Protein AF-A0A968JV65-F1 (afdb_monomer_lite)

Secondary structure (DSSP, 8-state):
-----SSEEEEEEESTTS-EEEEEEEESS-----TTS-SSTTS-SSSEEEEEE-----SS-S---------

pLDDT: mean 88.19, std 11.18, range [44.38, 97.06]

Sequence (71 aa):
MCRQKKGLTASYFEGEEFEKYILKREDHVINFDWGTGTPITNVPYDYFSIRWEGEIQTLEEGEYTFTTLDR

Structure (mmCIF, N/CA/C/O backbone):
data_AF-A0A968JV65-F1
#
_entry.id   AF-A0A968JV65-F1
#
loop_
_atom_site.group_PDB
_atom_site.id
_atom_site.type_symbol
_atom_site.label_atom_id
_atom_site.label_alt_id
_atom_site.label_comp_id
_atom_site.label_asym_id
_atom_site.label_entity_id
_atom_site.label_seq_id
_atom_site.pdbx_PDB_ins_code
_atom_site.Cartn_x
_atom_site.Cartn_y
_atom_site.Cartn_z
_atom_site.occupancy
_atom_site.B_iso_or_equiv
_atom_site.auth_seq_id
_atom_site.auth_comp_id
_atom_site.auth_asym_id
_atom_site.auth_atom_id
_atom_site.pdbx_PDB_model_num
ATOM 1 N N . MET A 1 1 ? -14.171 19.182 13.421 1.00 44.38 1 MET A N 1
ATOM 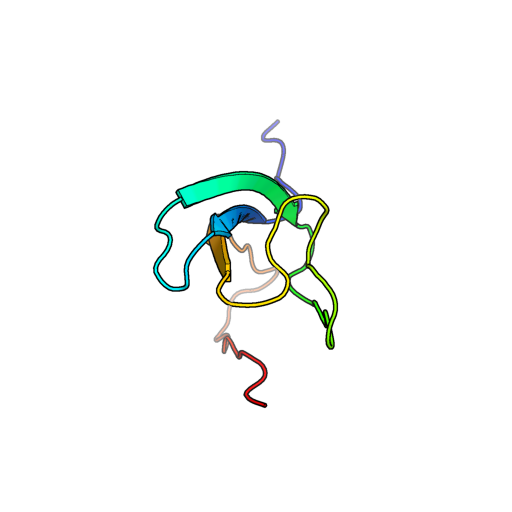2 C CA . MET A 1 1 ? -14.752 17.954 12.836 1.00 44.38 1 MET A CA 1
ATOM 3 C C . MET A 1 1 ? -13.608 17.192 12.187 1.00 44.38 1 MET A C 1
ATOM 5 O O . MET A 1 1 ? -13.051 17.705 11.225 1.00 44.38 1 MET A O 1
ATOM 9 N N . CYS A 1 2 ? -13.165 16.067 12.757 1.00 53.25 2 CYS A N 1
ATOM 10 C CA . CYS A 1 2 ? -12.073 15.295 12.160 1.00 53.25 2 CYS A CA 1
ATOM 11 C C . CYS A 1 2 ? -12.651 14.485 10.995 1.00 53.25 2 CYS A C 1
ATOM 13 O O . CYS A 1 2 ? -13.577 13.699 11.181 1.00 53.25 2 CYS A O 1
ATOM 15 N N . ARG A 1 3 ? -12.182 14.746 9.777 1.00 57.59 3 ARG A N 1
ATOM 16 C CA . ARG A 1 3 ? -12.634 14.056 8.569 1.00 57.59 3 ARG A CA 1
ATOM 17 C C . ARG A 1 3 ? -12.040 12.649 8.600 1.00 57.59 3 ARG A C 1
ATOM 19 O O . ARG A 1 3 ? -10.881 12.474 8.246 1.00 57.59 3 ARG A O 1
ATOM 26 N N . GLN A 1 4 ? -12.814 11.676 9.070 1.00 58.69 4 GLN A N 1
ATOM 27 C CA . GLN A 1 4 ? -12.411 10.271 9.085 1.00 58.69 4 GLN A CA 1
ATOM 28 C C . GLN A 1 4 ? -12.147 9.845 7.635 1.00 58.69 4 GLN A C 1
ATOM 30 O O . GLN A 1 4 ? -13.045 9.902 6.787 1.00 58.69 4 GLN A O 1
ATOM 35 N N . LYS A 1 5 ? -10.892 9.528 7.310 1.00 63.50 5 LYS A N 1
ATOM 36 C CA . LYS A 1 5 ? -10.543 9.031 5.980 1.00 63.50 5 LYS A CA 1
ATOM 37 C C . LYS A 1 5 ? -11.169 7.650 5.815 1.00 63.50 5 LYS A C 1
ATOM 39 O O . LYS A 1 5 ? -10.959 6.770 6.641 1.00 63.50 5 LYS A O 1
ATOM 44 N N . LYS A 1 6 ? -11.965 7.473 4.761 1.00 76.06 6 LYS A N 1
ATOM 45 C CA . LYS A 1 6 ? -12.597 6.191 4.436 1.00 76.06 6 LYS A CA 1
ATOM 46 C C . LYS A 1 6 ? -11.640 5.370 3.579 1.00 76.06 6 LYS A C 1
ATOM 48 O O . LYS A 1 6 ? -11.852 5.267 2.381 1.00 76.06 6 LYS A O 1
ATOM 53 N N . GLY A 1 7 ? -10.563 4.860 4.167 1.00 88.75 7 GLY A N 1
ATOM 54 C CA . GLY A 1 7 ? -9.618 4.011 3.446 1.00 88.75 7 GLY A CA 1
ATOM 55 C C . GLY A 1 7 ? -8.168 4.183 3.864 1.00 88.75 7 GLY A C 1
ATOM 56 O O . GLY A 1 7 ? -7.829 5.022 4.699 1.00 88.75 7 GLY A O 1
ATOM 57 N N . LEU A 1 8 ? -7.321 3.384 3.228 1.00 94.31 8 LEU A N 1
ATOM 58 C CA . LEU A 1 8 ? -5.878 3.383 3.406 1.00 94.31 8 LEU A CA 1
ATOM 59 C C . LEU A 1 8 ? -5.214 4.088 2.225 1.00 94.31 8 LEU A C 1
ATOM 61 O O . LEU A 1 8 ? -5.695 4.049 1.092 1.00 94.31 8 LEU A O 1
ATOM 65 N N . THR A 1 9 ? -4.096 4.756 2.487 1.00 96.12 9 THR A N 1
ATOM 66 C CA . THR A 1 9 ? -3.285 5.353 1.425 1.00 96.12 9 THR A CA 1
ATOM 67 C C . THR A 1 9 ? -2.411 4.261 0.825 1.00 96.12 9 THR A C 1
ATOM 69 O O . THR A 1 9 ? -1.543 3.729 1.506 1.00 96.12 9 THR A O 1
ATOM 72 N N . ALA A 1 10 ? -2.642 3.930 -0.439 1.00 96.19 10 ALA A N 1
ATOM 73 C CA . ALA A 1 10 ? -1.880 2.955 -1.201 1.00 96.19 10 ALA A CA 1
ATOM 74 C C . ALA A 1 10 ? -0.802 3.661 -2.027 1.00 96.19 10 ALA A C 1
ATOM 76 O O . ALA A 1 10 ? -1.124 4.504 -2.865 1.00 96.19 10 ALA A O 1
ATOM 77 N N . SER A 1 11 ? 0.463 3.317 -1.809 1.00 97.06 11 SER A N 1
ATOM 78 C CA . SER A 1 11 ? 1.590 3.743 -2.645 1.00 97.06 11 SER A CA 1
ATOM 79 C C . SER A 1 11 ? 2.011 2.590 -3.549 1.00 97.06 11 SER A C 1
ATOM 81 O O . SER A 1 11 ? 2.228 1.487 -3.058 1.00 97.06 11 SER A O 1
ATOM 83 N N . TYR A 1 12 ? 2.109 2.849 -4.850 1.00 96.12 12 TYR A N 1
ATOM 84 C CA . TYR A 1 12 ? 2.430 1.874 -5.892 1.00 96.12 12 TYR A CA 1
ATOM 85 C C . TYR A 1 12 ? 3.871 2.064 -6.351 1.00 96.12 12 TYR A C 1
ATOM 87 O O . TYR A 1 12 ? 4.298 3.201 -6.587 1.00 96.12 12 TYR A O 1
ATOM 95 N N . PHE A 1 13 ? 4.592 0.958 -6.509 1.00 96.31 13 PHE A N 1
ATOM 96 C CA . PHE A 1 13 ? 6.006 0.941 -6.854 1.00 96.31 13 PHE A CA 1
ATOM 97 C C . PHE A 1 13 ? 6.278 -0.015 -8.017 1.00 96.31 13 PHE A C 1
ATOM 99 O O . PHE A 1 13 ? 5.630 -1.048 -8.153 1.00 96.31 13 PHE A O 1
ATOM 106 N N . GLU A 1 14 ? 7.248 0.346 -8.848 1.00 94.75 14 GLU A N 1
ATOM 107 C CA . GLU A 1 14 ? 7.954 -0.573 -9.741 1.00 94.75 14 GLU 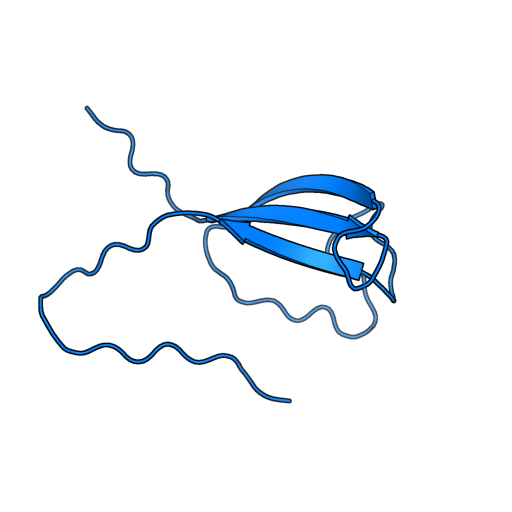A CA 1
ATOM 108 C C . GLU A 1 14 ? 9.063 -1.262 -8.928 1.00 94.75 14 GLU A C 1
ATOM 110 O O . GLU A 1 14 ? 9.746 -0.594 -8.142 1.00 94.75 14 GLU A O 1
ATOM 115 N N . GLY A 1 15 ? 9.209 -2.578 -9.104 1.00 94.06 15 GLY A N 1
ATOM 116 C CA . GLY A 1 15 ? 10.048 -3.453 -8.282 1.00 94.06 15 GLY A CA 1
ATOM 117 C C . GLY A 1 15 ? 9.254 -4.165 -7.182 1.00 94.06 15 GLY A C 1
ATOM 118 O O . GLY A 1 15 ? 8.190 -3.707 -6.767 1.00 94.06 15 GLY A O 1
ATOM 119 N N . GLU A 1 16 ? 9.772 -5.292 -6.696 1.00 93.44 16 GLU A N 1
ATOM 120 C CA . GLU A 1 16 ? 9.117 -6.102 -5.652 1.00 93.44 16 GLU A CA 1
ATOM 121 C C . GLU A 1 16 ? 9.379 -5.549 -4.238 1.00 93.44 16 GLU A C 1
ATOM 123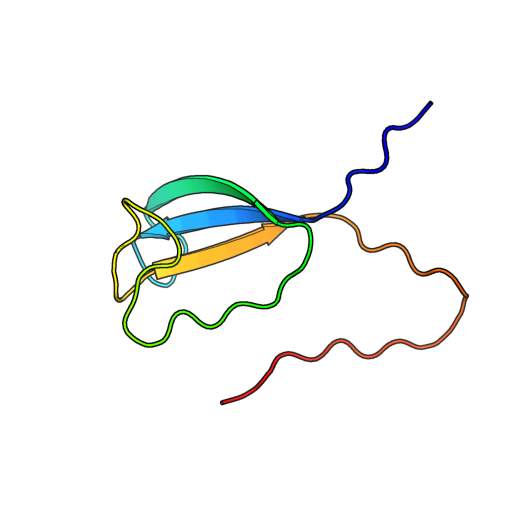 O O . GLU A 1 16 ? 8.591 -5.770 -3.323 1.00 93.44 16 GLU A O 1
ATOM 128 N N . GLU A 1 17 ? 10.425 -4.734 -4.076 1.00 95.50 17 GLU A N 1
ATOM 129 C CA . GLU A 1 17 ? 10.910 -4.230 -2.781 1.00 95.50 17 GLU A CA 1
ATOM 130 C C . GLU A 1 17 ? 10.784 -2.697 -2.650 1.00 95.50 17 GLU A C 1
ATOM 132 O O . GLU A 1 17 ? 11.629 -2.017 -2.067 1.00 95.50 17 GLU A O 1
ATOM 137 N N . PHE A 1 18 ? 9.706 -2.125 -3.201 1.00 95.88 18 PHE A N 1
ATOM 138 C CA . PHE A 1 18 ? 9.365 -0.691 -3.104 1.00 95.88 18 PHE A CA 1
ATOM 139 C C . PHE A 1 18 ? 10.409 0.256 -3.728 1.00 95.88 18 PHE A C 1
ATOM 141 O O . PHE A 1 18 ? 10.612 1.379 -3.261 1.00 95.88 18 PHE A O 1
ATOM 148 N N . GLU A 1 19 ? 11.073 -0.187 -4.793 1.00 95.62 19 GLU A N 1
ATOM 149 C CA . GLU A 1 19 ? 12.260 0.468 -5.350 1.00 95.62 19 GLU A CA 1
ATOM 150 C C . GLU A 1 19 ? 11.955 1.834 -5.973 1.00 95.62 19 GLU A C 1
ATOM 152 O O . GLU A 1 19 ? 12.591 2.841 -5.648 1.00 95.62 19 GLU A O 1
ATOM 157 N N . LYS A 1 20 ? 10.971 1.886 -6.878 1.00 95.94 20 LYS A N 1
ATOM 158 C CA . LYS A 1 20 ? 10.650 3.100 -7.630 1.00 95.94 20 LYS A CA 1
ATOM 159 C C . LYS A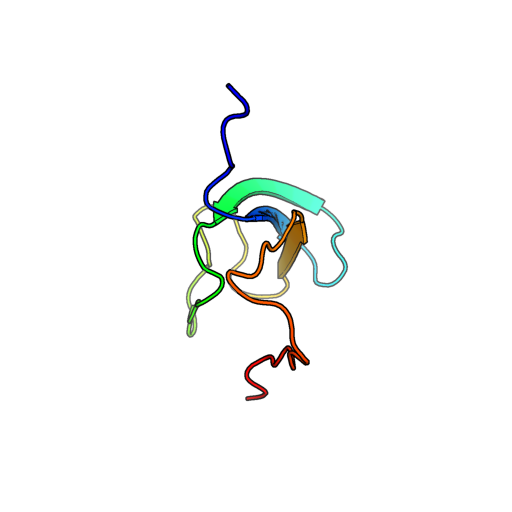 1 20 ? 9.189 3.468 -7.473 1.00 95.94 20 LYS A C 1
ATOM 161 O O . LYS A 1 20 ? 8.302 2.841 -8.037 1.00 95.94 20 LYS A O 1
ATOM 166 N N . TYR A 1 21 ? 8.943 4.546 -6.738 1.00 96.50 21 TYR A N 1
ATOM 167 C CA . TYR A 1 21 ? 7.606 5.101 -6.568 1.00 96.50 21 TYR A CA 1
ATOM 168 C C . TYR A 1 21 ? 6.988 5.520 -7.911 1.00 96.50 21 TYR A C 1
ATOM 170 O O . TYR A 1 21 ? 7.614 6.232 -8.700 1.00 96.50 21 TYR A O 1
ATOM 178 N N . ILE A 1 22 ? 5.732 5.126 -8.127 1.00 95.44 22 ILE A N 1
ATOM 179 C CA . ILE A 1 22 ? 4.942 5.472 -9.312 1.00 95.44 22 ILE A CA 1
ATOM 180 C C . ILE A 1 22 ? 3.870 6.492 -8.936 1.00 95.44 22 ILE A C 1
ATOM 182 O O . ILE A 1 22 ? 3.860 7.617 -9.436 1.00 95.44 22 ILE A O 1
ATOM 186 N N . LEU A 1 23 ? 2.939 6.098 -8.064 1.00 94.94 23 LEU A N 1
ATOM 187 C CA . LEU A 1 23 ? 1.800 6.926 -7.677 1.00 94.94 23 LEU A CA 1
ATOM 188 C C . LEU A 1 23 ? 1.238 6.524 -6.318 1.00 94.94 23 LEU A C 1
ATOM 190 O O . LEU A 1 23 ? 1.570 5.477 -5.766 1.00 94.94 23 LEU A O 1
ATOM 194 N N . LYS A 1 24 ? 0.321 7.349 -5.814 1.00 95.31 24 LYS A N 1
ATOM 195 C CA . LYS A 1 24 ? -0.477 7.057 -4.626 1.00 95.31 24 LYS A CA 1
ATOM 196 C C . LYS A 1 24 ? -1.968 7.198 -4.908 1.00 95.31 24 LYS A C 1
ATOM 198 O O . LYS A 1 24 ? -2.369 8.082 -5.667 1.00 95.31 24 LYS A O 1
ATOM 203 N N . ARG A 1 25 ? -2.779 6.362 -4.262 1.00 92.81 25 ARG A N 1
ATOM 204 C CA . ARG A 1 25 ? -4.248 6.358 -4.326 1.00 92.81 25 ARG A CA 1
ATOM 205 C C . ARG A 1 25 ? -4.832 6.141 -2.930 1.00 92.81 25 ARG A C 1
ATOM 207 O O . ARG A 1 25 ? -4.169 5.578 -2.068 1.00 92.81 25 ARG A O 1
ATOM 214 N N . GLU A 1 26 ? -6.059 6.594 -2.692 1.00 93.62 26 GLU A N 1
ATOM 215 C CA . GLU A 1 26 ? -6.820 6.196 -1.501 1.00 93.62 26 GLU A CA 1
ATOM 216 C C . GLU A 1 26 ? -7.676 4.968 -1.845 1.00 93.62 26 GLU A C 1
ATOM 218 O O . GLU A 1 26 ? -8.541 5.040 -2.718 1.00 93.62 26 GLU A O 1
ATOM 223 N N . ASP A 1 27 ? -7.418 3.844 -1.173 1.00 93.06 27 ASP A N 1
ATOM 224 C CA . ASP A 1 27 ? -8.146 2.586 -1.336 1.00 93.06 27 ASP A CA 1
ATOM 225 C C . ASP A 1 27 ? -9.099 2.393 -0.154 1.00 93.06 27 ASP A C 1
ATOM 227 O O . ASP A 1 27 ? -8.681 2.227 0.992 1.00 93.06 27 ASP A O 1
ATOM 231 N N . HIS A 1 28 ? -10.405 2.428 -0.425 1.00 90.88 28 HIS A N 1
ATOM 232 C CA . HIS A 1 28 ? -11.436 2.320 0.614 1.00 90.88 28 HIS A CA 1
ATOM 233 C C . HIS A 1 28 ? -11.545 0.900 1.194 1.00 90.88 28 HIS A C 1
ATOM 235 O O . HIS A 1 28 ? -12.003 0.730 2.322 1.00 90.88 28 HIS A O 1
ATOM 241 N N . VAL A 1 29 ? -11.143 -0.108 0.414 1.00 90.38 29 VAL A N 1
ATOM 242 C CA . VAL A 1 29 ? -11.131 -1.533 0.764 1.00 90.38 29 VAL A CA 1
ATOM 243 C C . VAL A 1 29 ? -9.889 -2.160 0.127 1.00 90.38 29 VAL A C 1
ATOM 245 O O . VAL A 1 29 ? -9.589 -1.862 -1.030 1.00 90.38 29 VAL A O 1
ATOM 248 N N . ILE A 1 30 ? -9.191 -3.043 0.850 1.00 91.75 30 ILE A N 1
ATOM 249 C CA . ILE A 1 30 ? -8.155 -3.912 0.272 1.00 91.75 30 ILE A CA 1
ATOM 250 C C . ILE A 1 30 ? -8.835 -5.209 -0.176 1.00 91.75 30 ILE A C 1
ATOM 252 O O . ILE A 1 30 ? -9.033 -6.123 0.619 1.00 91.75 30 ILE A O 1
ATOM 256 N N . ASN A 1 31 ? -9.254 -5.260 -1.439 1.00 91.69 31 ASN A N 1
ATOM 257 C CA . ASN A 1 31 ? -9.825 -6.455 -2.060 1.00 91.69 31 ASN A CA 1
ATOM 258 C C . ASN A 1 31 ? -9.607 -6.383 -3.574 1.00 91.69 31 ASN A C 1
ATOM 260 O O . ASN A 1 31 ? -10.434 -5.827 -4.299 1.00 91.69 31 ASN A O 1
ATOM 264 N N . PHE A 1 32 ? -8.461 -6.879 -4.032 1.00 90.12 32 PHE A N 1
ATOM 265 C CA . PHE A 1 32 ? -8.050 -6.768 -5.425 1.00 90.12 32 PHE A CA 1
ATOM 266 C C . PHE A 1 32 ? -7.699 -8.134 -6.008 1.00 90.12 32 PHE A C 1
ATOM 268 O O . PHE A 1 32 ? -6.986 -8.917 -5.387 1.00 90.12 32 PHE A O 1
ATOM 275 N N . ASP A 1 33 ? -8.164 -8.374 -7.233 1.00 89.56 33 ASP A N 1
ATOM 276 C CA . ASP A 1 33 ? -7.715 -9.470 -8.083 1.00 89.56 33 ASP A CA 1
ATOM 277 C C . ASP A 1 33 ? -7.349 -8.906 -9.456 1.00 89.56 33 ASP A C 1
ATOM 279 O O . ASP A 1 33 ? -8.218 -8.502 -10.231 1.00 89.56 33 ASP A O 1
ATOM 283 N N . TRP A 1 34 ? -6.049 -8.821 -9.728 1.00 88.19 34 TRP A N 1
ATOM 284 C CA . TRP A 1 34 ? -5.542 -8.273 -10.985 1.00 88.19 34 TRP A CA 1
ATOM 285 C C . TRP A 1 34 ? -5.377 -9.332 -12.076 1.00 88.19 34 TRP A C 1
ATOM 287 O O . TRP A 1 34 ? -5.199 -8.960 -13.232 1.00 88.19 34 TRP A O 1
ATOM 297 N N . GLY A 1 35 ? -5.477 -10.630 -11.761 1.00 85.19 35 GLY A N 1
ATOM 298 C CA . GLY A 1 35 ? -5.218 -11.703 -12.725 1.00 85.19 35 GLY A CA 1
ATOM 299 C C . GLY A 1 35 ? -3.861 -11.533 -13.419 1.00 85.19 35 GLY A C 1
ATOM 300 O O . GLY A 1 35 ? -2.832 -11.481 -12.758 1.00 85.19 35 GLY A O 1
ATOM 301 N N . THR A 1 36 ? -3.872 -11.418 -14.750 1.00 80.81 36 THR A N 1
ATOM 302 C CA . THR A 1 36 ? -2.694 -11.108 -15.590 1.00 80.81 36 THR A CA 1
ATOM 303 C C . THR A 1 36 ? -2.611 -9.625 -15.986 1.00 80.81 36 THR A C 1
ATOM 305 O O . THR A 1 36 ? -1.947 -9.269 -16.957 1.00 80.81 36 THR A O 1
ATOM 308 N N . GLY A 1 37 ? -3.405 -8.773 -15.341 1.00 81.62 37 GLY A N 1
ATOM 309 C CA . GLY A 1 37 ? -3.506 -7.340 -15.589 1.00 81.62 37 GLY A CA 1
ATOM 310 C C . GLY A 1 37 ? -2.635 -6.515 -14.644 1.00 81.62 37 GLY A C 1
ATOM 311 O O . GLY A 1 37 ? -1.914 -7.044 -13.808 1.00 81.62 37 GLY A O 1
ATOM 312 N N . THR A 1 38 ? -2.727 -5.192 -14.770 1.00 82.62 38 THR A N 1
ATOM 313 C CA . THR A 1 38 ? -2.034 -4.242 -13.889 1.00 82.62 38 THR A CA 1
ATOM 314 C C . THR A 1 38 ? -3.021 -3.588 -12.917 1.00 82.62 38 THR A C 1
ATOM 316 O O . THR A 1 38 ? -4.170 -3.332 -13.299 1.00 82.62 38 THR A O 1
ATOM 319 N N . PRO A 1 39 ? -2.612 -3.268 -11.675 1.00 79.38 39 PRO A N 1
ATOM 320 C CA . PRO A 1 39 ? -3.456 -2.533 -10.738 1.00 79.38 39 PRO A CA 1
ATOM 321 C C . PRO A 1 39 ? -3.938 -1.174 -11.242 1.00 79.38 39 PRO A C 1
ATOM 323 O O . PRO A 1 39 ? -5.015 -0.716 -10.843 1.00 79.38 39 PRO A O 1
ATOM 326 N N . ILE A 1 40 ? -3.133 -0.510 -12.074 1.00 82.94 40 ILE A N 1
ATOM 327 C CA . ILE A 1 40 ? -3.428 0.801 -12.649 1.00 82.94 40 ILE A CA 1
ATOM 328 C C . ILE A 1 40 ? -2.460 1.104 -13.798 1.00 82.94 40 ILE A C 1
ATOM 330 O O . ILE A 1 40 ? -1.333 0.616 -13.837 1.00 82.94 40 ILE A O 1
ATOM 334 N N . THR A 1 41 ? -2.877 1.968 -14.723 1.00 81.19 41 THR A N 1
ATOM 335 C CA . THR A 1 41 ? -2.014 2.502 -15.782 1.00 81.19 41 THR A CA 1
ATOM 336 C C . THR A 1 41 ? -0.684 3.010 -15.212 1.00 81.19 41 THR A C 1
ATOM 338 O O . THR A 1 41 ? -0.676 3.752 -14.230 1.00 81.19 41 THR A O 1
ATOM 341 N N . ASN A 1 42 ? 0.424 2.658 -15.872 1.00 83.38 42 ASN A N 1
ATOM 342 C CA . ASN A 1 42 ? 1.817 2.970 -15.507 1.00 83.38 42 ASN A CA 1
ATOM 343 C C . ASN A 1 42 ? 2.441 2.112 -14.398 1.00 83.38 42 ASN A C 1
ATOM 345 O O . ASN A 1 42 ? 3.622 2.302 -14.119 1.00 83.38 42 ASN A O 1
ATOM 349 N N . VAL A 1 43 ? 1.707 1.164 -13.806 1.00 88.38 43 VAL A N 1
ATOM 350 C CA . VAL A 1 43 ? 2.317 0.090 -13.010 1.00 88.38 43 VAL A CA 1
ATOM 351 C C . VAL A 1 43 ? 2.609 -1.097 -13.933 1.00 88.38 43 VAL A C 1
ATOM 353 O O . VAL A 1 43 ? 1.736 -1.449 -14.737 1.00 88.38 43 VAL A O 1
ATOM 356 N N . PRO A 1 44 ? 3.815 -1.691 -13.877 1.00 86.25 44 PRO A N 1
ATOM 357 C CA . PRO A 1 44 ? 4.130 -2.918 -14.604 1.00 86.25 44 PRO A CA 1
ATOM 358 C C . PRO A 1 44 ? 3.108 -4.038 -14.360 1.00 86.25 44 PRO A C 1
ATOM 360 O O . PRO A 1 44 ? 2.433 -4.062 -13.333 1.00 86.25 44 PRO A O 1
ATOM 363 N N . TYR A 1 45 ? 2.990 -4.964 -15.315 1.00 86.12 45 TYR A N 1
ATOM 364 C CA . TYR A 1 45 ? 2.151 -6.160 -15.151 1.00 86.12 45 TYR A CA 1
ATOM 365 C C . TYR A 1 45 ? 2.733 -7.117 -14.104 1.00 86.12 45 TYR A C 1
ATOM 367 O O . TYR A 1 45 ? 1.997 -7.630 -13.270 1.00 86.12 45 TYR A O 1
ATOM 375 N N . ASP A 1 46 ? 4.055 -7.282 -14.125 1.00 87.69 46 ASP A N 1
ATOM 376 C CA . ASP A 1 46 ? 4.822 -8.117 -13.203 1.00 87.69 46 ASP A CA 1
ATOM 377 C C . ASP A 1 46 ? 5.820 -7.258 -12.419 1.00 87.69 46 ASP A C 1
ATOM 379 O O . ASP A 1 46 ? 6.150 -6.149 -12.844 1.00 87.69 46 ASP A O 1
ATOM 383 N N . TYR A 1 47 ? 6.349 -7.790 -11.314 1.00 91.81 47 TYR A N 1
ATOM 384 C CA . TYR A 1 47 ? 7.406 -7.154 -10.514 1.00 91.81 47 TYR A CA 1
ATOM 385 C C . TYR A 1 47 ? 7.033 -5.750 -10.017 1.00 91.81 47 TYR A C 1
ATOM 387 O O . TYR A 1 47 ? 7.750 -4.768 -10.231 1.00 91.81 47 TYR A O 1
ATOM 395 N N . PHE A 1 48 ? 5.881 -5.648 -9.360 1.00 93.88 48 PHE A N 1
ATOM 396 C CA . PHE A 1 48 ? 5.448 -4.435 -8.676 1.00 93.88 48 PHE A CA 1
ATOM 397 C C . PHE A 1 48 ? 5.164 -4.729 -7.207 1.00 93.88 48 PHE A C 1
ATOM 399 O O . PHE A 1 48 ? 4.872 -5.864 -6.825 1.00 93.88 48 PHE A O 1
ATOM 406 N N . SER A 1 49 ? 5.165 -3.682 -6.389 1.00 95.00 49 SER A N 1
ATOM 407 C CA . SER A 1 49 ? 4.747 -3.771 -4.997 1.00 95.00 49 SER A CA 1
ATOM 408 C C . SER A 1 49 ? 3.859 -2.599 -4.600 1.00 95.00 49 SER A C 1
ATOM 410 O O . SER A 1 49 ? 3.844 -1.535 -5.230 1.00 95.00 49 SER A O 1
ATOM 412 N N . ILE A 1 50 ? 3.042 -2.816 -3.568 1.00 95.88 50 ILE A N 1
ATOM 413 C CA . ILE A 1 50 ? 2.098 -1.820 -3.059 1.00 95.88 50 ILE A CA 1
ATOM 414 C C . ILE A 1 50 ? 2.222 -1.757 -1.541 1.00 95.88 50 ILE A C 1
ATOM 416 O O . ILE A 1 50 ? 2.250 -2.786 -0.867 1.00 95.88 50 ILE A O 1
ATOM 420 N N . ARG A 1 51 ? 2.268 -0.540 -0.995 1.00 96.81 51 ARG A N 1
ATOM 421 C CA . ARG A 1 51 ? 2.256 -0.284 0.449 1.00 96.81 51 ARG A CA 1
ATOM 422 C C . ARG A 1 51 ? 0.978 0.448 0.839 1.00 96.81 51 ARG A C 1
ATOM 424 O O . ARG A 1 51 ? 0.787 1.592 0.426 1.00 96.81 51 ARG A O 1
ATOM 431 N N . TRP A 1 52 ? 0.125 -0.193 1.637 1.00 96.12 52 TRP A N 1
ATOM 432 C CA . TRP A 1 52 ? -1.054 0.437 2.238 1.00 96.12 52 TRP A CA 1
ATOM 433 C C . TRP A 1 52 ? -0.725 0.957 3.641 1.00 96.12 52 TRP A C 1
ATOM 435 O O . TRP A 1 52 ? -0.271 0.202 4.495 1.00 96.12 52 TRP A O 1
ATOM 445 N N . GLU A 1 53 ? -0.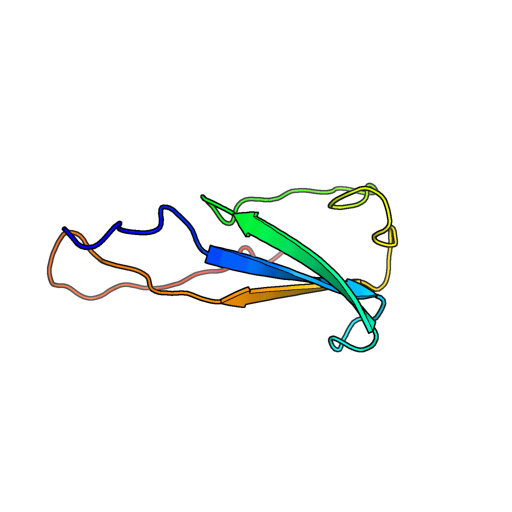969 2.245 3.882 1.00 96.00 53 GLU A N 1
ATOM 446 C CA . GLU A 1 53 ? -0.702 2.927 5.155 1.00 96.00 53 GLU A CA 1
ATOM 447 C C . GLU A 1 53 ? -1.954 3.664 5.648 1.00 96.00 53 GLU A C 1
ATOM 449 O O . GLU A 1 53 ? -2.633 4.359 4.882 1.00 96.00 53 GLU A O 1
ATOM 454 N N . GLY A 1 54 ? -2.257 3.543 6.940 1.00 92.75 54 GLY A N 1
ATOM 455 C CA . GLY A 1 54 ? -3.367 4.250 7.569 1.00 92.75 54 GLY A CA 1
ATOM 456 C C . GLY A 1 54 ? -3.772 3.650 8.910 1.00 92.75 54 GLY A C 1
ATOM 457 O O . GLY A 1 54 ? -3.011 2.914 9.532 1.00 92.75 54 GLY A O 1
ATOM 458 N N . GLU A 1 55 ? -4.985 3.984 9.337 1.00 91.19 55 GLU A N 1
ATOM 459 C CA . GLU A 1 55 ? -5.557 3.562 10.613 1.00 91.19 55 GLU A CA 1
ATOM 460 C C . GLU A 1 55 ? -6.811 2.722 10.363 1.00 91.19 55 GLU A C 1
ATOM 462 O O . GLU A 1 55 ? -7.617 3.033 9.482 1.00 91.19 55 GLU A O 1
ATOM 467 N N . ILE A 1 56 ? -6.981 1.662 11.152 1.00 89.75 56 ILE A N 1
ATOM 468 C CA . ILE A 1 56 ? -8.190 0.838 11.164 1.00 89.75 56 ILE A CA 1
ATOM 469 C C . ILE A 1 56 ? -8.898 1.102 12.487 1.00 89.75 56 ILE A C 1
ATOM 471 O O . ILE A 1 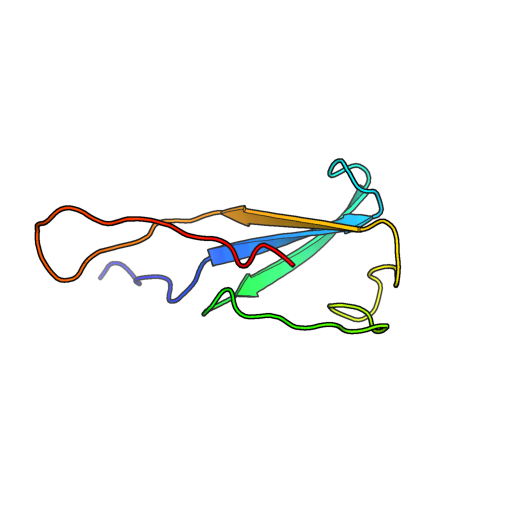56 ? -8.311 0.935 13.553 1.00 89.75 56 ILE A O 1
ATOM 475 N N . GLN A 1 57 ? -10.162 1.506 12.411 1.00 89.38 57 GLN A N 1
ATOM 476 C CA . GLN A 1 57 ? -11.008 1.703 13.580 1.00 89.38 57 GLN A CA 1
ATOM 477 C C . GLN A 1 57 ? -12.041 0.582 13.659 1.00 89.38 57 GLN A C 1
ATOM 479 O O . GLN A 1 57 ? -12.810 0.374 12.720 1.00 89.38 57 GLN A O 1
ATOM 484 N N . THR A 1 58 ? -12.069 -0.122 14.787 1.00 89.12 58 THR A N 1
ATOM 485 C CA . THR A 1 58 ? -13.093 -1.127 15.075 1.00 89.12 58 THR A CA 1
ATOM 486 C C . THR A 1 58 ? -14.363 -0.456 15.598 1.00 89.12 58 THR A C 1
ATOM 488 O O . THR A 1 58 ? -14.323 0.641 16.161 1.00 89.12 58 THR A O 1
ATOM 491 N N . LEU A 1 59 ? -15.512 -1.098 15.377 1.00 89.50 59 LEU A N 1
ATOM 492 C CA . LEU A 1 59 ? -16.793 -0.625 15.914 1.00 89.50 59 LEU A CA 1
ATOM 493 C C . LEU A 1 59 ? -16.971 -1.017 17.384 1.00 89.50 59 LEU A C 1
ATOM 495 O O . LEU A 1 59 ? -17.606 -0.286 18.137 1.00 89.50 59 LEU A O 1
ATOM 499 N N . GLU A 1 60 ? -16.398 -2.155 17.773 1.00 94.81 60 GLU A N 1
ATOM 500 C CA . GLU A 1 60 ? -16.536 -2.743 19.102 1.00 94.81 60 GLU A CA 1
ATOM 501 C C . GLU A 1 60 ? -15.172 -3.186 19.642 1.00 94.81 60 GLU A C 1
ATOM 503 O O . GLU A 1 60 ? -14.228 -3.448 18.882 1.00 94.81 60 GLU A O 1
ATOM 508 N N . GLU A 1 61 ? -15.073 -3.267 20.965 1.00 95.38 61 GLU A N 1
ATOM 509 C CA . GLU A 1 61 ? -13.921 -3.840 21.656 1.00 95.38 61 GLU A CA 1
ATOM 510 C C . GLU A 1 61 ? -13.934 -5.366 21.525 1.00 95.38 61 GLU A C 1
ATOM 512 O O . GLU A 1 61 ? -14.986 -5.999 21.600 1.00 95.38 61 GLU A O 1
ATOM 517 N N . GLY A 1 62 ? -12.763 -5.968 21.334 1.00 94.50 62 GLY A N 1
ATOM 518 C CA . GLY A 1 62 ? -12.650 -7.413 21.188 1.00 94.50 62 GLY A CA 1
ATOM 519 C C . GLY A 1 62 ? -11.321 -7.846 20.591 1.00 94.50 62 GLY A C 1
ATOM 520 O O . GLY A 1 62 ? -10.456 -7.026 20.278 1.00 94.50 62 GLY A O 1
ATOM 521 N N . GLU A 1 63 ? -11.172 -9.157 20.439 1.00 96.75 63 GLU A N 1
ATOM 522 C CA . GLU A 1 63 ? -10.041 -9.763 19.748 1.00 96.75 63 GLU A CA 1
ATOM 523 C C . GLU A 1 63 ? -10.336 -9.851 18.246 1.00 96.75 63 GLU A C 1
ATOM 525 O O . GLU A 1 63 ? -11.390 -10.337 17.837 1.00 96.75 63 GLU A O 1
ATOM 530 N N . TYR A 1 64 ? -9.399 -9.376 17.424 1.00 94.81 64 TYR A N 1
ATOM 531 C CA . TYR A 1 64 ? -9.518 -9.377 15.968 1.00 94.81 64 TYR A CA 1
ATOM 532 C C . TYR A 1 64 ? -8.326 -10.094 15.343 1.00 94.81 64 TYR A C 1
ATOM 534 O O . TYR A 1 64 ? -7.175 -9.846 15.702 1.00 94.81 64 TYR A O 1
ATOM 542 N N . THR A 1 65 ? -8.599 -10.943 14.355 1.00 95.12 65 THR A N 1
ATOM 543 C CA . THR A 1 65 ? -7.572 -11.591 13.536 1.00 95.12 65 THR A CA 1
ATOM 544 C C . THR A 1 65 ? -7.541 -10.948 12.157 1.00 95.12 65 THR A C 1
ATOM 546 O O . THR A 1 65 ? -8.547 -10.931 11.448 1.00 95.12 65 THR A O 1
ATOM 549 N N . PHE A 1 66 ? -6.373 -10.449 11.755 1.00 93.25 66 PHE A N 1
ATOM 550 C CA . PHE A 1 66 ? -6.131 -10.012 10.384 1.00 93.25 66 PHE A CA 1
ATOM 551 C C . PHE A 1 66 ? -5.660 -11.197 9.552 1.00 93.25 66 PHE A C 1
ATOM 553 O O . PHE A 1 66 ? -4.795 -11.959 9.980 1.00 93.25 66 PHE A O 1
ATOM 560 N N . THR A 1 67 ? -6.228 -11.348 8.361 1.00 93.94 67 THR A N 1
ATOM 561 C CA . THR A 1 67 ? -5.845 -12.397 7.419 1.00 93.94 67 THR A CA 1
ATOM 562 C C . THR A 1 67 ? -5.598 -11.789 6.052 1.00 93.94 67 THR A C 1
ATOM 564 O O . THR A 1 67 ? -6.234 -10.810 5.656 1.00 93.94 67 THR A O 1
ATOM 567 N N . THR A 1 68 ? -4.654 -12.378 5.337 1.00 91.69 68 THR A N 1
ATOM 568 C CA . THR A 1 68 ? -4.480 -12.190 3.903 1.00 91.69 68 THR A CA 1
ATOM 569 C C . THR A 1 68 ? -4.932 -13.465 3.212 1.00 91.69 68 THR A C 1
ATOM 571 O O . THR A 1 68 ? -4.847 -14.551 3.787 1.00 91.69 68 THR A O 1
ATOM 574 N N . LEU A 1 69 ? -5.421 -13.346 1.982 1.00 88.25 69 LEU A N 1
ATOM 575 C CA . LEU A 1 69 ? -5.667 -14.522 1.158 1.00 88.25 69 LEU A CA 1
ATOM 576 C C . LEU A 1 69 ? -4.306 -15.077 0.729 1.00 88.25 69 LEU A C 1
ATOM 578 O O . LEU A 1 69 ? -3.612 -14.441 -0.061 1.00 88.25 69 LEU A O 1
ATOM 582 N N . ASP A 1 70 ? -3.921 -16.219 1.293 1.00 72.81 70 ASP A N 1
ATOM 583 C CA . ASP A 1 70 ? -2.827 -17.032 0.763 1.00 72.81 70 ASP A CA 1
ATOM 584 C C . ASP A 1 70 ? -3.370 -17.761 -0.475 1.00 72.81 70 ASP A C 1
ATOM 586 O O . ASP A 1 70 ? -4.478 -18.309 -0.423 1.00 72.81 70 ASP A O 1
ATOM 590 N N . ARG A 1 71 ? -2.677 -17.663 -1.609 1.00 59.62 71 ARG A N 1
ATOM 591 C CA . ARG A 1 71 ? -3.111 -18.275 -2.874 1.00 59.62 71 ARG A CA 1
ATOM 592 C C . ARG A 1 71 ? -2.492 -19.649 -3.062 1.00 59.62 71 ARG A C 1
ATOM 594 O O . ARG A 1 71 ? -1.286 -19.787 -2.779 1.00 59.62 71 ARG A O 1
#

Radius of gyration: 14.49 Å; chains: 1; bounding box: 29×36×37 Å

Foldseek 3Di:
DDDPQQAWKKWKAAAQPRDGTDDIDGDNDPDDDQDQHAPDPPHDSDGMDMDTDDDDDDPDDDDDDDDDDDD